Protein AF-A0AAW5ZDX8-F1 (afdb_monomer_lite)

InterPro domains:
  IPR010614 RAD3-like helicase, DEAD [PF06733] (11-79)
  IPR014013 Helicase superfamily 1/2, ATP-binding domain, DinG/Rad3-type [PS51193] (1-89)
  IPR027417 P-loop containing nucleoside triphosphate hydrolase [G3DSA:3.40.50.300] (1-88)
  IPR027417 P-loop containing nucleoside triphosphate hydrolase [SSF52540] (11-64)

Sequence (89 aa):
LGSDCPMYKDCFVVKARKKAMDADVVVVNHHLFLADMVVKESGFGELIPEADVMIFDEAHQLPDIASQYFGQSLSSRQLLDLAKDITIA

Secondary structure (DSSP, 8-state):
--TT-TTGGG-HHHHHHHHHHT-S-----HHHHHHHHHHHHTT---SS---S----TTGGGHHHHHHHHH-----HHHHHHHHHHHHH-

Structure (mmCIF, N/CA/C/O backbone):
data_AF-A0AAW5ZDX8-F1
#
_entry.id   AF-A0AAW5ZDX8-F1
#
loop_
_atom_site.group_PDB
_atom_site.id
_atom_site.type_symbol
_atom_site.label_atom_id
_atom_site.label_alt_id
_atom_site.label_comp_id
_atom_site.label_asym_id
_atom_site.label_entity_id
_atom_site.label_seq_id
_atom_site.pdbx_PDB_ins_code
_atom_site.Cartn_x
_atom_site.Cartn_y
_atom_site.Cartn_z
_atom_site.occupancy
_atom_site.B_iso_or_equiv
_atom_site.auth_seq_id
_atom_site.auth_comp_id
_atom_site.auth_asym_id
_atom_site.auth_atom_id
_atom_site.pdbx_PDB_model_num
ATOM 1 N N . LEU A 1 1 ? 5.351 15.542 1.607 1.00 52.97 1 LEU A N 1
ATOM 2 C CA . LEU A 1 1 ? 6.562 14.878 1.065 1.00 52.97 1 LEU A CA 1
ATOM 3 C C . LEU A 1 1 ? 6.601 15.172 -0.425 1.00 52.97 1 LEU A C 1
ATOM 5 O O . LEU A 1 1 ? 5.744 14.674 -1.136 1.00 52.97 1 LEU A O 1
ATOM 9 N N . GLY A 1 2 ? 7.476 16.070 -0.873 1.00 59.66 2 GLY A N 1
ATOM 10 C CA . GLY A 1 2 ? 7.384 16.650 -2.215 1.00 59.66 2 GLY A CA 1
ATOM 11 C C . GLY A 1 2 ? 8.739 17.054 -2.785 1.00 59.66 2 GLY A C 1
ATOM 12 O O . GLY A 1 2 ? 9.764 16.947 -2.108 1.00 59.66 2 GLY A O 1
ATOM 13 N N . SER A 1 3 ? 8.713 17.512 -4.034 1.00 61.41 3 SER A N 1
ATOM 14 C CA . SER A 1 3 ? 9.853 17.984 -4.832 1.00 61.41 3 SER A CA 1
ATOM 15 C C . SER A 1 3 ? 10.661 19.116 -4.189 1.00 61.41 3 SER A C 1
ATOM 17 O O . SER A 1 3 ? 11.811 19.313 -4.564 1.00 61.41 3 SER A O 1
ATOM 19 N N . ASP A 1 4 ? 10.103 19.802 -3.190 1.00 74.19 4 ASP A N 1
ATOM 20 C CA . ASP A 1 4 ? 10.771 20.879 -2.445 1.00 74.19 4 ASP A CA 1
ATOM 21 C C . ASP A 1 4 ? 11.738 20.362 -1.366 1.00 74.19 4 ASP A C 1
ATOM 23 O O . ASP A 1 4 ? 12.336 21.137 -0.620 1.00 74.19 4 ASP A O 1
ATOM 27 N N . CYS A 1 5 ? 11.906 19.040 -1.253 1.00 81.88 5 CYS A N 1
ATOM 28 C CA . CYS A 1 5 ? 12.887 18.453 -0.354 1.00 81.88 5 CYS A CA 1
ATOM 29 C C . CYS A 1 5 ? 14.318 18.698 -0.881 1.00 81.88 5 CYS A C 1
ATOM 31 O O . CYS A 1 5 ? 14.656 18.205 -1.960 1.00 81.88 5 CYS A O 1
ATOM 33 N N . PRO A 1 6 ? 15.215 19.344 -0.107 1.00 85.19 6 PRO A N 1
ATOM 34 C CA . PRO A 1 6 ? 16.598 19.593 -0.532 1.00 85.19 6 PRO A CA 1
ATOM 35 C C . PRO A 1 6 ? 17.374 18.312 -0.877 1.00 85.19 6 PRO A C 1
ATOM 37 O O . PRO A 1 6 ? 18.264 18.323 -1.721 1.00 85.19 6 PRO A O 1
ATOM 40 N N . MET A 1 7 ? 16.998 17.192 -0.251 1.00 87.88 7 MET A N 1
ATOM 41 C CA . MET A 1 7 ? 17.614 15.874 -0.432 1.00 87.88 7 MET A CA 1
ATOM 42 C C . MET A 1 7 ? 16.837 14.974 -1.403 1.00 87.88 7 MET A C 1
ATOM 44 O O . MET A 1 7 ? 17.068 13.767 -1.438 1.00 87.88 7 MET A O 1
ATOM 48 N N . TYR A 1 8 ? 15.913 15.522 -2.199 1.00 85.00 8 TYR A N 1
ATOM 49 C CA . TYR A 1 8 ? 15.055 14.735 -3.093 1.00 85.00 8 TYR A CA 1
ATOM 50 C C . TYR A 1 8 ? 15.859 13.832 -4.038 1.00 85.00 8 TYR A C 1
ATOM 52 O O . TYR A 1 8 ? 15.537 12.656 -4.204 1.00 85.00 8 TYR A O 1
ATOM 60 N N . LYS A 1 9 ? 16.952 14.361 -4.606 1.00 85.12 9 LYS A N 1
ATOM 61 C CA . LYS A 1 9 ? 17.831 13.618 -5.524 1.00 85.12 9 LYS A CA 1
ATOM 62 C C . LYS A 1 9 ? 18.515 12.422 -4.865 1.00 85.12 9 LYS A C 1
ATOM 64 O O . LYS A 1 9 ? 18.782 11.449 -5.561 1.00 85.12 9 LYS A O 1
ATOM 69 N N . ASP A 1 10 ? 18.756 12.473 -3.554 1.00 90.69 10 ASP A N 1
ATOM 70 C CA . ASP A 1 10 ? 19.443 11.423 -2.796 1.00 90.69 10 ASP A CA 1
ATOM 71 C C . ASP A 1 10 ? 18.536 10.594 -1.890 1.00 90.69 10 ASP A C 1
ATOM 73 O O . ASP A 1 10 ? 18.991 9.656 -1.238 1.00 90.69 10 ASP A O 1
ATOM 77 N N . CYS A 1 11 ? 17.234 10.862 -1.915 1.00 89.44 11 CYS A N 1
ATOM 78 C CA . CYS A 1 11 ? 16.260 10.118 -1.142 1.00 89.44 11 CYS A CA 1
ATOM 79 C C . CYS A 1 11 ? 16.124 8.678 -1.662 1.00 89.44 11 CYS A C 1
ATOM 81 O O . CYS A 1 11 ? 15.688 8.439 -2.791 1.00 89.44 11 CYS A O 1
ATOM 83 N N . PHE A 1 12 ? 16.438 7.703 -0.807 1.00 90.69 12 PHE A N 1
ATOM 84 C CA . PHE A 1 12 ? 16.303 6.279 -1.127 1.00 90.69 12 PHE A CA 1
ATOM 85 C C . PHE A 1 12 ? 14.876 5.891 -1.517 1.00 90.69 12 PHE A C 1
ATOM 87 O O . PHE A 1 12 ? 14.698 5.116 -2.451 1.00 90.69 12 PHE A O 1
ATOM 94 N N . VAL A 1 13 ? 13.865 6.471 -0.863 1.00 87.19 13 VAL A N 1
ATOM 95 C CA . VAL A 1 13 ? 12.450 6.190 -1.157 1.00 87.19 13 VAL A CA 1
ATOM 96 C C . VAL A 1 13 ? 12.079 6.675 -2.559 1.00 87.19 13 VAL A C 1
ATOM 98 O O . VAL A 1 13 ? 11.465 5.934 -3.321 1.00 87.19 13 VAL A O 1
ATOM 101 N N . VAL A 1 14 ? 12.510 7.882 -2.942 1.00 86.44 14 VAL A N 1
ATOM 102 C CA . VAL A 1 14 ? 12.274 8.429 -4.290 1.00 86.44 14 VAL A CA 1
ATOM 103 C C . VAL A 1 14 ? 12.982 7.584 -5.349 1.00 86.44 14 VAL A C 1
ATOM 105 O O . VAL A 1 14 ? 12.380 7.248 -6.368 1.00 86.44 14 VAL A O 1
ATOM 108 N N . LYS A 1 15 ? 14.240 7.195 -5.103 1.00 89.75 15 LYS A N 1
ATOM 109 C CA . LYS A 1 15 ? 15.004 6.324 -6.012 1.00 89.75 15 LYS A CA 1
ATOM 110 C C . LYS A 1 15 ? 14.342 4.951 -6.171 1.00 89.75 15 LYS A C 1
ATOM 112 O O . LYS A 1 15 ? 14.212 4.474 -7.295 1.00 89.75 15 LYS A O 1
ATOM 117 N N . ALA A 1 16 ? 13.900 4.336 -5.073 1.00 89.44 16 ALA A N 1
ATOM 118 C CA . ALA A 1 16 ? 13.212 3.048 -5.088 1.00 89.44 16 ALA A CA 1
ATOM 119 C C . ALA A 1 16 ? 11.875 3.127 -5.835 1.00 89.44 16 ALA A C 1
ATOM 121 O O . ALA A 1 16 ? 11.612 2.280 -6.683 1.00 89.44 16 ALA A O 1
ATOM 122 N N . ARG A 1 17 ? 11.082 4.180 -5.594 1.00 86.38 17 ARG A N 1
ATOM 123 C CA . ARG A 1 17 ? 9.822 4.417 -6.311 1.00 86.38 17 ARG A CA 1
ATOM 124 C C . ARG A 1 17 ? 10.059 4.584 -7.806 1.00 86.38 17 ARG A C 1
ATOM 126 O O . ARG A 1 17 ? 9.396 3.925 -8.590 1.00 86.38 17 ARG A O 1
ATOM 133 N N . LYS A 1 18 ? 11.047 5.394 -8.206 1.00 88.06 18 LYS A N 1
ATOM 134 C CA . LYS A 1 18 ? 11.402 5.551 -9.623 1.00 88.06 18 LYS A CA 1
ATOM 135 C C . LYS A 1 18 ? 11.784 4.211 -10.258 1.00 88.06 18 LYS A C 1
ATOM 137 O O . LYS A 1 18 ? 11.271 3.876 -11.313 1.00 88.06 18 LYS A O 1
ATOM 142 N N . LYS A 1 19 ? 12.618 3.416 -9.580 1.00 91.19 19 LYS A N 1
ATOM 143 C CA . LYS A 1 19 ? 12.987 2.075 -10.050 1.00 91.19 19 LYS A CA 1
ATOM 144 C C . LYS A 1 19 ? 11.776 1.140 -10.169 1.00 91.19 19 LYS A C 1
ATOM 146 O O . LYS A 1 19 ? 11.753 0.329 -11.080 1.00 91.19 19 LYS A O 1
ATOM 151 N N . ALA A 1 20 ? 10.807 1.238 -9.259 1.00 90.81 20 ALA A N 1
ATOM 152 C CA . ALA A 1 20 ? 9.578 0.452 -9.322 1.00 90.81 20 ALA A CA 1
ATOM 153 C C . ALA A 1 20 ? 8.673 0.875 -10.492 1.00 90.81 20 ALA A C 1
ATOM 155 O O . ALA A 1 20 ? 8.082 0.004 -11.111 1.00 90.81 20 ALA A O 1
ATOM 156 N N . MET A 1 21 ? 8.601 2.172 -10.826 1.00 88.88 21 MET A N 1
ATOM 157 C CA . MET A 1 21 ? 7.848 2.658 -11.998 1.00 88.88 21 MET A CA 1
ATOM 158 C C . MET A 1 21 ? 8.418 2.142 -13.325 1.00 88.88 21 MET A C 1
ATOM 160 O O . MET A 1 21 ? 7.666 1.931 -14.266 1.00 88.88 21 MET A O 1
ATOM 164 N N . ASP A 1 22 ? 9.738 1.955 -13.395 1.00 91.06 22 ASP A N 1
ATOM 165 C CA . ASP A 1 22 ? 10.439 1.505 -14.605 1.00 91.06 22 ASP A CA 1
ATOM 166 C C . ASP A 1 22 ? 10.555 -0.036 -14.697 1.00 91.06 22 ASP A C 1
ATOM 168 O O . ASP A 1 22 ? 11.220 -0.546 -15.598 1.00 91.06 22 ASP A O 1
ATOM 172 N N . ALA A 1 23 ? 9.996 -0.791 -13.744 1.00 92.88 23 ALA A N 1
ATOM 173 C CA . ALA A 1 23 ? 10.157 -2.243 -13.664 1.00 92.88 23 ALA A CA 1
ATOM 174 C C . ALA A 1 23 ? 8.981 -2.999 -14.299 1.00 92.88 23 ALA A C 1
ATOM 176 O O . ALA A 1 23 ? 7.826 -2.667 -14.055 1.00 92.88 23 ALA A O 1
ATOM 177 N N . ASP A 1 24 ? 9.276 -4.092 -15.013 1.00 93.62 24 ASP A N 1
ATOM 178 C CA . ASP A 1 24 ? 8.246 -4.979 -15.582 1.00 93.62 24 ASP A CA 1
ATOM 179 C C . ASP A 1 24 ? 7.496 -5.784 -14.507 1.00 93.62 24 ASP A C 1
ATOM 181 O O . ASP A 1 24 ? 6.343 -6.168 -14.683 1.00 93.62 24 ASP A O 1
ATOM 185 N N . VAL A 1 25 ? 8.168 -6.078 -13.388 1.00 93.69 25 VAL A N 1
ATOM 186 C CA . VAL A 1 25 ? 7.612 -6.832 -12.259 1.00 93.69 25 VAL A CA 1
ATOM 187 C C . VAL A 1 25 ? 8.003 -6.149 -10.958 1.00 93.69 25 VAL A C 1
ATOM 189 O O . VAL A 1 25 ? 9.187 -5.938 -10.678 1.00 93.69 25 VAL A O 1
ATOM 192 N N . VAL A 1 26 ? 7.003 -5.856 -10.128 1.00 93.81 26 VAL A N 1
ATOM 193 C CA . VAL A 1 26 ? 7.185 -5.265 -8.801 1.00 93.81 26 VAL A CA 1
ATOM 194 C C . VAL A 1 26 ? 6.617 -6.207 -7.751 1.00 93.81 26 VAL A C 1
ATOM 196 O O . VAL A 1 26 ? 5.462 -6.613 -7.820 1.00 93.81 26 VAL A O 1
ATOM 199 N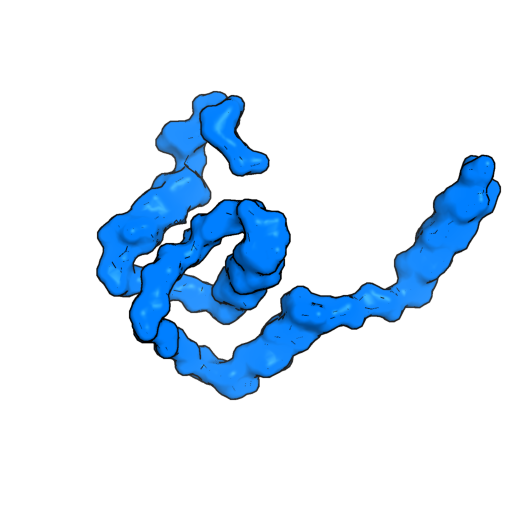 N . VAL A 1 27 ? 7.435 -6.535 -6.753 1.00 94.56 27 VAL A N 1
ATOM 200 C CA . VAL A 1 27 ? 7.013 -7.330 -5.597 1.00 94.56 27 VAL A CA 1
ATOM 201 C C . VAL A 1 27 ? 6.852 -6.399 -4.405 1.00 94.56 27 VAL A C 1
ATOM 203 O O . VAL A 1 27 ? 7.795 -5.713 -4.006 1.00 94.56 27 VAL A O 1
ATOM 206 N N . VAL A 1 28 ? 5.655 -6.392 -3.831 1.00 93.25 28 VAL A N 1
ATOM 207 C CA . VAL A 1 28 ? 5.316 -5.636 -2.623 1.00 93.25 28 VAL A CA 1
ATOM 208 C C . VAL A 1 28 ? 4.695 -6.562 -1.590 1.00 93.25 28 VAL A C 1
ATOM 210 O O . VAL A 1 28 ? 4.232 -7.653 -1.904 1.00 93.25 28 VAL A O 1
ATOM 213 N N . ASN A 1 29 ? 4.663 -6.111 -0.342 1.00 93.94 29 ASN A N 1
ATOM 214 C CA . ASN A 1 29 ? 3.895 -6.786 0.693 1.00 93.94 29 ASN A CA 1
ATOM 215 C C . ASN A 1 29 ? 2.422 -6.319 0.673 1.00 93.94 29 ASN A C 1
ATOM 217 O O . ASN A 1 29 ? 2.150 -5.156 0.362 1.00 93.94 29 ASN A O 1
ATOM 221 N N . HIS A 1 30 ? 1.494 -7.193 1.079 1.00 94.75 30 HIS A N 1
ATOM 222 C CA . HIS A 1 30 ? 0.057 -6.911 1.220 1.00 94.75 30 HIS A CA 1
ATOM 223 C C . HIS A 1 30 ? -0.261 -5.628 1.999 1.00 94.75 30 HIS A C 1
ATOM 225 O O . HIS A 1 30 ? -1.150 -4.878 1.604 1.00 94.75 30 HIS A O 1
ATOM 231 N N . HIS A 1 31 ? 0.487 -5.332 3.064 1.00 93.75 31 HIS A N 1
ATOM 232 C CA . HIS A 1 31 ? 0.318 -4.109 3.851 1.00 93.75 31 HIS A CA 1
ATOM 233 C C . HIS A 1 31 ? 0.545 -2.842 3.013 1.00 93.75 31 HIS A C 1
ATOM 235 O O . HIS A 1 31 ? -0.227 -1.890 3.104 1.00 93.75 31 HIS A O 1
ATOM 241 N N . LEU A 1 32 ? 1.591 -2.828 2.177 1.00 91.81 32 LEU A N 1
ATOM 242 C CA . LEU A 1 32 ? 1.892 -1.679 1.319 1.00 91.81 32 LEU A CA 1
ATOM 243 C C . LEU A 1 32 ? 0.866 -1.550 0.190 1.00 91.81 32 LEU A C 1
ATOM 245 O O . LEU A 1 32 ? 0.464 -0.438 -0.130 1.00 91.81 32 LEU A O 1
ATOM 249 N N . PHE A 1 33 ? 0.425 -2.678 -0.369 1.00 92.19 33 PHE A N 1
ATOM 250 C CA . PHE A 1 33 ? -0.627 -2.711 -1.381 1.00 92.19 33 PHE A CA 1
ATOM 251 C C . PHE A 1 33 ? -1.938 -2.098 -0.870 1.00 92.19 33 PHE A C 1
ATOM 253 O O . PHE A 1 33 ? -2.478 -1.184 -1.486 1.00 92.19 33 PHE A O 1
ATOM 260 N N . LEU A 1 34 ? -2.415 -2.535 0.298 1.00 92.19 34 LEU A N 1
ATOM 261 C CA . LEU A 1 34 ? -3.660 -2.030 0.882 1.00 92.19 34 LEU A CA 1
ATOM 262 C C . LEU A 1 34 ? -3.536 -0.566 1.329 1.00 92.19 34 LEU A C 1
ATOM 264 O O . LEU A 1 34 ? -4.469 0.212 1.142 1.00 92.19 34 LEU A O 1
ATOM 268 N N . ALA A 1 35 ? -2.374 -0.162 1.855 1.00 89.81 35 ALA A N 1
ATOM 269 C CA . ALA A 1 35 ? -2.100 1.239 2.166 1.00 89.81 35 ALA A CA 1
ATOM 270 C C . ALA A 1 35 ? -2.158 2.131 0.913 1.00 89.81 35 ALA A C 1
ATOM 272 O O . ALA A 1 35 ? -2.762 3.201 0.956 1.00 89.81 35 ALA A O 1
ATOM 273 N N . ASP A 1 36 ? -1.555 1.689 -0.197 1.00 88.38 36 ASP A N 1
ATOM 274 C CA . ASP A 1 36 ? -1.588 2.407 -1.477 1.00 88.38 36 ASP A CA 1
ATOM 275 C C . ASP A 1 36 ? -3.023 2.555 -1.998 1.00 88.38 36 ASP A C 1
ATOM 277 O O . ASP A 1 36 ? -3.406 3.647 -2.412 1.00 88.38 36 ASP A O 1
ATOM 281 N N . MET A 1 37 ? -3.850 1.510 -1.890 1.00 87.62 37 MET A N 1
ATOM 282 C CA . MET A 1 37 ? -5.265 1.577 -2.276 1.00 87.62 37 MET A CA 1
ATOM 283 C C . MET A 1 37 ? -6.051 2.624 -1.474 1.00 87.62 37 MET A C 1
ATOM 285 O O . MET A 1 37 ? -6.760 3.435 -2.068 1.00 87.62 37 MET A O 1
ATOM 289 N N . VAL A 1 38 ? -5.896 2.657 -0.145 1.00 85.44 38 VAL A N 1
ATOM 290 C CA . VAL A 1 38 ? -6.569 3.654 0.715 1.00 85.44 38 VAL A CA 1
ATOM 291 C C . VAL A 1 38 ? -6.107 5.077 0.379 1.00 85.44 38 VAL A C 1
ATOM 293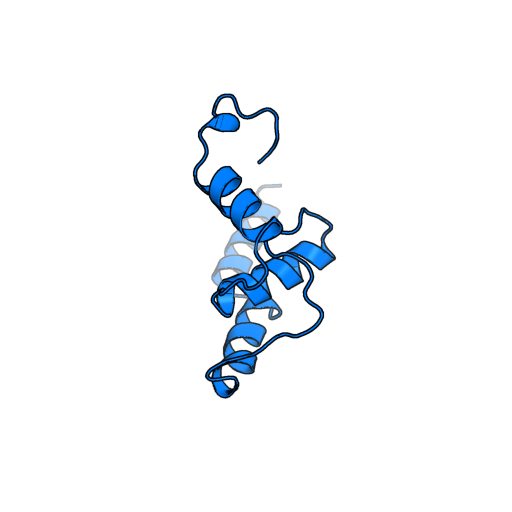 O O . VAL A 1 38 ? -6.903 6.014 0.344 1.00 85.44 38 VAL A O 1
ATOM 296 N N . VAL A 1 39 ? -4.814 5.262 0.095 1.00 82.50 39 VAL A N 1
ATOM 297 C CA . VAL A 1 39 ? -4.264 6.576 -0.269 1.00 82.50 39 VAL A CA 1
ATOM 298 C C . VAL A 1 39 ? -4.722 7.014 -1.665 1.00 82.50 39 VAL A C 1
ATOM 300 O O . VAL A 1 39 ? -5.004 8.202 -1.853 1.00 82.50 39 VAL A O 1
ATOM 303 N N . LYS A 1 40 ? -4.868 6.090 -2.623 1.00 77.19 40 LYS A N 1
ATOM 304 C CA . LYS A 1 40 ? -5.401 6.376 -3.967 1.00 77.19 40 LYS A CA 1
ATOM 305 C C . LYS A 1 40 ? -6.812 6.963 -3.917 1.00 77.19 40 LYS A C 1
ATOM 307 O O . LYS A 1 40 ? -7.073 7.927 -4.633 1.00 77.19 40 LYS A O 1
ATOM 312 N N . GLU A 1 41 ? -7.675 6.499 -3.011 1.00 67.94 41 GLU A N 1
ATOM 313 C CA . GLU A 1 41 ? -9.005 7.104 -2.805 1.00 67.94 41 GLU A CA 1
ATOM 314 C C . GLU A 1 41 ? -8.935 8.572 -2.344 1.00 67.94 41 GLU A C 1
ATOM 316 O O . GLU A 1 41 ? -9.799 9.378 -2.685 1.00 67.94 41 GLU A O 1
ATOM 321 N N . SER A 1 42 ? -7.879 8.949 -1.615 1.00 63.97 42 SER A N 1
ATOM 322 C CA . SER A 1 42 ? -7.649 10.328 -1.156 1.00 63.97 42 SER A CA 1
ATOM 323 C C . SER A 1 42 ? -6.934 11.228 -2.181 1.00 63.97 42 SER A C 1
ATOM 325 O O . SER A 1 42 ? -6.750 12.421 -1.931 1.00 63.97 42 SER A O 1
ATOM 327 N N . GLY A 1 43 ? -6.518 10.676 -3.331 1.00 58.41 43 GLY A N 1
ATOM 328 C CA . GLY A 1 43 ? -5.842 11.401 -4.415 1.00 58.41 43 GLY A CA 1
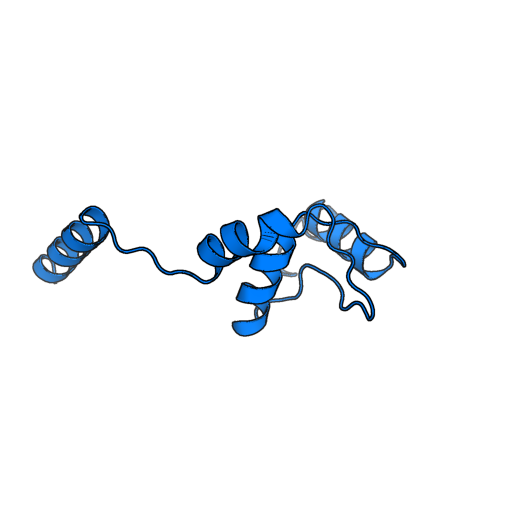ATOM 329 C C . GLY A 1 43 ? -4.369 11.747 -4.154 1.00 58.41 43 GLY A C 1
ATOM 330 O O . GLY A 1 43 ? -3.774 12.523 -4.904 1.00 58.41 43 GLY A O 1
ATOM 331 N N . PHE A 1 44 ? -3.755 11.196 -3.102 1.00 56.09 44 PHE A N 1
ATOM 332 C CA . PHE A 1 44 ? -2.430 11.609 -2.626 1.00 56.09 44 PHE A CA 1
ATOM 333 C C . PHE A 1 44 ? -1.291 10.679 -3.079 1.00 56.09 44 PHE A C 1
ATOM 335 O O . PHE A 1 44 ? -0.587 10.098 -2.265 1.00 56.09 44 PHE A O 1
ATOM 342 N N . GLY A 1 45 ? -1.042 10.614 -4.389 1.00 62.19 45 GLY A N 1
ATOM 343 C CA . GLY A 1 45 ? 0.185 10.056 -4.975 1.00 62.19 45 GLY A CA 1
ATOM 344 C C . GLY A 1 45 ? 0.323 8.526 -4.942 1.00 62.19 45 GLY A C 1
ATOM 345 O O . GLY A 1 45 ? 0.236 7.888 -3.904 1.00 62.19 45 GLY A O 1
ATOM 346 N N . GLU A 1 46 ? 0.638 7.940 -6.096 1.00 65.81 46 GLU A N 1
ATOM 347 C CA . GLU A 1 46 ? 0.748 6.482 -6.255 1.00 65.81 46 GLU A CA 1
ATOM 348 C C . GLU A 1 46 ? 2.100 5.934 -5.787 1.00 65.81 46 GLU A C 1
ATOM 350 O O . GLU A 1 46 ? 3.143 6.258 -6.364 1.00 65.81 46 GLU A O 1
ATOM 355 N N . LEU A 1 47 ? 2.124 5.087 -4.764 1.00 72.56 47 LEU A N 1
ATOM 356 C CA . LEU A 1 47 ? 3.346 4.403 -4.331 1.00 72.56 47 LEU A CA 1
ATOM 357 C C . LEU A 1 47 ? 3.687 3.224 -5.245 1.00 72.56 47 LEU A C 1
ATOM 359 O O . LEU A 1 47 ? 4.871 2.967 -5.475 1.00 72.56 47 LEU A O 1
ATOM 363 N N . ILE A 1 48 ? 2.665 2.535 -5.755 1.00 84.00 48 ILE A N 1
ATOM 364 C CA . ILE A 1 48 ? 2.786 1.313 -6.558 1.00 84.00 48 ILE A CA 1
ATOM 365 C C . ILE A 1 48 ? 2.267 1.587 -7.979 1.00 84.00 48 ILE A C 1
ATOM 367 O O . ILE A 1 48 ? 1.194 2.187 -8.107 1.00 84.00 48 ILE A O 1
ATOM 371 N N . PRO A 1 49 ? 3.002 1.164 -9.032 1.00 85.06 49 PRO A N 1
ATOM 372 C CA . PRO A 1 49 ? 2.571 1.379 -10.411 1.00 85.06 49 PRO A CA 1
ATOM 373 C C . PRO A 1 49 ? 1.283 0.604 -10.697 1.00 85.06 49 PRO A C 1
ATOM 375 O O . PRO A 1 49 ? 1.034 -0.443 -10.094 1.00 85.06 49 PRO A O 1
ATOM 378 N N . GLU A 1 50 ? 0.468 1.108 -11.620 1.00 84.94 50 GLU A N 1
ATOM 379 C CA . GLU A 1 50 ? -0.647 0.325 -12.149 1.00 84.94 50 GLU A CA 1
ATOM 380 C C . GLU A 1 50 ? -0.116 -0.924 -12.864 1.00 84.94 50 GLU A C 1
ATOM 382 O O . GLU A 1 50 ? 0.904 -0.883 -13.552 1.00 84.94 50 GLU A O 1
ATOM 387 N N . ALA A 1 51 ? -0.804 -2.047 -12.670 1.00 88.25 51 ALA A N 1
ATOM 388 C CA . ALA A 1 51 ? -0.444 -3.328 -13.255 1.00 88.25 51 ALA A CA 1
ATOM 389 C C . ALA A 1 51 ? -1.698 -4.008 -13.806 1.00 88.25 51 ALA A C 1
ATOM 391 O O . ALA A 1 51 ? -2.727 -4.053 -13.131 1.00 88.25 51 ALA A O 1
ATOM 392 N N . ASP A 1 52 ? -1.587 -4.585 -15.003 1.00 91.38 52 ASP A N 1
ATOM 393 C CA . ASP A 1 52 ? -2.682 -5.322 -15.646 1.00 91.38 52 ASP A CA 1
ATOM 394 C C . ASP A 1 52 ? -3.010 -6.633 -14.917 1.00 91.38 52 ASP A C 1
ATOM 396 O O . ASP A 1 52 ? -4.137 -7.128 -14.960 1.00 91.38 52 ASP A O 1
ATOM 400 N N . VAL A 1 53 ? -2.006 -7.218 -14.256 1.00 94.38 53 VAL A N 1
ATOM 401 C CA . VAL A 1 53 ? -2.110 -8.492 -13.545 1.00 94.38 53 VAL A CA 1
ATOM 402 C C . VAL A 1 53 ? -1.504 -8.350 -12.158 1.00 94.38 53 VAL A C 1
ATOM 404 O O . VAL A 1 53 ? -0.357 -7.935 -12.004 1.00 94.38 53 VAL A O 1
ATOM 407 N N . MET A 1 54 ? -2.267 -8.758 -11.146 1.00 93.56 54 MET A N 1
ATOM 408 C CA . MET A 1 54 ? -1.814 -8.831 -9.760 1.00 93.56 54 MET A CA 1
ATOM 409 C C . MET A 1 54 ? -1.843 -10.282 -9.289 1.00 93.56 54 MET A C 1
ATOM 411 O O . MET A 1 54 ? -2.841 -10.982 -9.465 1.00 93.56 54 MET A O 1
ATOM 415 N N . ILE A 1 55 ? -0.742 -10.729 -8.686 1.00 96.12 55 ILE A N 1
ATOM 416 C CA . ILE A 1 55 ? -0.611 -12.068 -8.110 1.00 96.12 55 ILE A CA 1
ATOM 417 C C . ILE A 1 55 ? -0.505 -11.909 -6.598 1.00 96.12 55 ILE A C 1
ATOM 419 O O . ILE A 1 55 ? 0.420 -11.267 -6.103 1.00 96.12 55 ILE A O 1
ATOM 423 N N . PHE A 1 56 ? -1.449 -12.507 -5.877 1.00 96.06 56 PHE A N 1
ATOM 424 C CA . PHE A 1 56 ? -1.445 -12.544 -4.420 1.00 96.06 56 PHE A CA 1
ATOM 425 C C . PHE A 1 56 ? -0.949 -13.906 -3.956 1.00 96.06 56 PHE A C 1
ATOM 427 O O . PHE A 1 56 ? -1.627 -14.917 -4.150 1.00 96.06 56 PHE A O 1
ATOM 434 N N . ASP A 1 57 ? 0.234 -13.918 -3.352 1.00 96.50 57 ASP A N 1
ATOM 435 C CA . ASP A 1 57 ? 0.729 -15.089 -2.639 1.00 96.50 57 ASP A CA 1
ATOM 436 C C . ASP A 1 57 ? 0.061 -15.174 -1.264 1.00 96.50 57 ASP A C 1
ATOM 438 O O . ASP A 1 57 ? -0.251 -14.149 -0.665 1.00 96.50 57 ASP A O 1
ATOM 442 N N . GLU A 1 58 ? -0.202 -16.381 -0.770 1.00 95.44 58 GLU A N 1
ATOM 443 C CA . GLU A 1 58 ? -0.888 -16.593 0.515 1.00 95.44 58 GLU A CA 1
ATOM 444 C C . GLU A 1 58 ? -2.168 -15.749 0.687 1.00 95.44 58 GLU A C 1
ATOM 446 O O . GLU A 1 58 ? -2.469 -15.222 1.761 1.00 95.44 58 GLU A O 1
ATOM 451 N N . ALA A 1 59 ? -2.958 -15.640 -0.388 1.00 95.69 59 ALA A N 1
ATOM 452 C CA . ALA A 1 59 ? -4.124 -14.756 -0.486 1.00 95.69 59 ALA A CA 1
ATOM 453 C C . ALA A 1 59 ? -5.166 -14.937 0.637 1.00 95.69 59 ALA A C 1
ATOM 455 O O . ALA A 1 59 ? -5.980 -14.048 0.880 1.00 95.69 59 ALA A O 1
ATOM 456 N N . HIS A 1 60 ? -5.127 -16.064 1.352 1.00 96.50 60 HIS A N 1
ATOM 457 C CA . HIS A 1 60 ? -5.948 -16.311 2.532 1.00 96.50 60 HIS A CA 1
ATOM 458 C C . HIS A 1 60 ? -5.721 -15.285 3.662 1.00 96.50 60 HIS A C 1
ATOM 460 O O . HIS A 1 60 ? -6.626 -15.076 4.462 1.00 96.50 60 HIS A O 1
ATOM 466 N N . GLN A 1 61 ? -4.560 -14.622 3.719 1.00 95.12 61 GLN A N 1
ATOM 467 C CA . GLN A 1 61 ? -4.260 -13.575 4.707 1.00 95.12 61 GLN A CA 1
ATOM 468 C C . GLN A 1 61 ? -4.850 -12.204 4.344 1.00 95.12 61 GLN A C 1
ATOM 470 O O . GLN A 1 61 ? -4.984 -11.329 5.201 1.00 95.12 61 GLN A O 1
ATOM 475 N N . LEU A 1 62 ? -5.192 -11.989 3.071 1.00 94.12 62 LEU A N 1
ATOM 476 C CA . LEU A 1 62 ? -5.584 -10.681 2.549 1.00 94.12 62 LEU A CA 1
ATOM 477 C C . LEU A 1 62 ? -6.824 -10.079 3.244 1.00 94.12 62 LEU A C 1
ATOM 479 O O . LEU A 1 62 ? -6.772 -8.890 3.563 1.00 94.12 62 LEU A O 1
ATOM 483 N N . PRO A 1 63 ? -7.909 -10.833 3.532 1.00 94.75 63 PRO A N 1
ATOM 484 C CA . PRO A 1 63 ? -9.106 -10.277 4.173 1.00 94.75 63 PRO A CA 1
ATOM 485 C C . PRO A 1 63 ? -8.853 -9.713 5.576 1.00 94.75 63 PRO A C 1
ATOM 487 O O . PRO A 1 63 ? -9.392 -8.660 5.932 1.00 94.75 63 PRO A O 1
ATOM 490 N N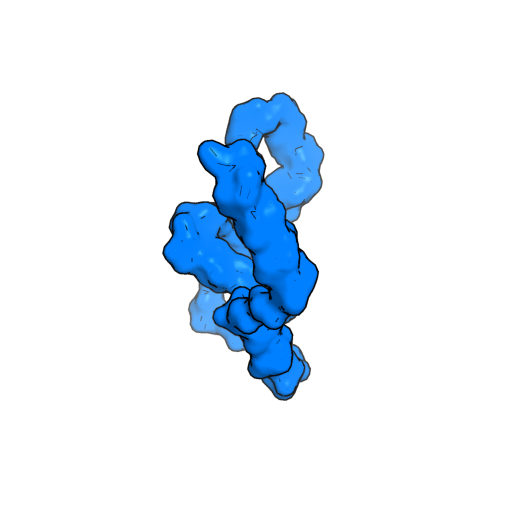 . ASP A 1 64 ? -8.009 -10.382 6.361 1.00 94.69 64 ASP A N 1
ATOM 491 C CA . ASP A 1 64 ? -7.680 -9.957 7.722 1.00 94.69 64 ASP A CA 1
ATOM 492 C C . ASP A 1 64 ? -6.880 -8.653 7.703 1.00 94.69 64 ASP A C 1
ATOM 494 O O . ASP A 1 64 ? -7.181 -7.720 8.452 1.00 94.69 64 ASP A O 1
ATOM 498 N N . ILE A 1 65 ? -5.897 -8.552 6.801 1.00 93.69 65 ILE A N 1
ATOM 499 C CA . ILE A 1 65 ? -5.096 -7.333 6.634 1.00 93.69 65 ILE A CA 1
ATOM 500 C C . ILE A 1 65 ? -5.976 -6.204 6.079 1.00 93.69 65 ILE A C 1
ATOM 502 O O . ILE A 1 65 ? -5.938 -5.088 6.595 1.00 93.69 65 ILE A O 1
ATOM 506 N N . ALA A 1 66 ? -6.822 -6.477 5.083 1.00 93.38 66 ALA A N 1
ATOM 507 C CA . ALA A 1 66 ? -7.736 -5.487 4.511 1.00 93.38 66 ALA A CA 1
ATOM 508 C C . ALA A 1 66 ? -8.674 -4.898 5.573 1.00 93.38 66 ALA A C 1
ATOM 510 O O . ALA A 1 66 ? -8.864 -3.683 5.622 1.00 93.38 66 ALA A O 1
ATOM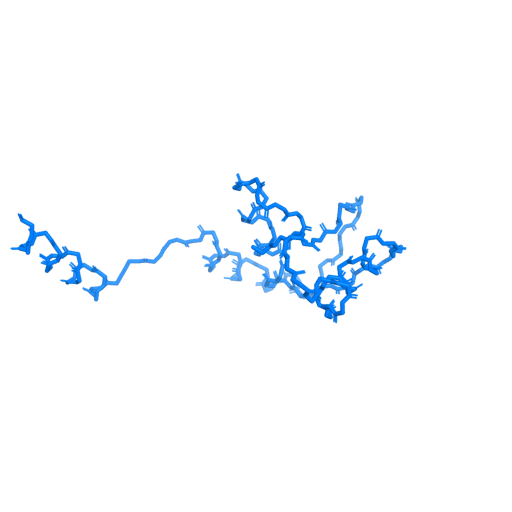 511 N N . SER A 1 67 ? -9.188 -5.735 6.477 1.00 93.31 67 SER A N 1
ATOM 512 C CA . SER A 1 67 ? -10.049 -5.293 7.581 1.00 93.31 67 SER A CA 1
ATOM 513 C C . SER A 1 67 ? -9.359 -4.295 8.517 1.00 93.31 67 SER A C 1
ATOM 515 O O . SER A 1 67 ? -10.028 -3.444 9.096 1.00 93.31 67 SER A O 1
ATOM 517 N N . GLN A 1 68 ? -8.030 -4.349 8.646 1.00 90.44 68 GLN A N 1
ATOM 518 C CA . GLN A 1 68 ? -7.262 -3.382 9.440 1.00 90.44 68 GLN A CA 1
ATOM 519 C C . GLN A 1 68 ? -7.077 -2.033 8.732 1.00 90.44 68 GLN A C 1
ATOM 521 O O . GLN A 1 68 ? -7.026 -1.009 9.407 1.00 90.44 68 GLN A O 1
ATOM 526 N N . TYR A 1 69 ? -6.968 -2.021 7.399 1.00 90.00 69 TYR A N 1
ATOM 527 C CA . TYR A 1 69 ? -6.755 -0.794 6.617 1.00 90.00 69 TYR A CA 1
ATOM 528 C C . TYR A 1 69 ? -8.055 -0.066 6.272 1.00 90.00 69 TYR A C 1
ATOM 530 O O . TYR A 1 69 ? -8.109 1.158 6.357 1.00 90.00 69 TYR A O 1
ATOM 538 N N . PHE A 1 70 ? -9.093 -0.808 5.887 1.00 89.25 70 PHE A N 1
ATOM 539 C CA . PHE A 1 70 ? -10.396 -0.242 5.526 1.00 89.25 70 PHE A CA 1
ATOM 540 C C . PHE A 1 70 ? -11.353 -0.143 6.720 1.00 89.25 70 PHE A C 1
ATOM 542 O O . PHE A 1 70 ? -12.349 0.578 6.665 1.00 89.25 70 PHE A O 1
ATOM 549 N N . GLY A 1 71 ? -11.075 -0.873 7.802 1.00 89.25 71 GLY A N 1
ATOM 550 C CA . GLY A 1 71 ? -11.852 -0.801 9.030 1.00 89.25 71 GLY A CA 1
ATOM 551 C C . GLY A 1 71 ? -11.530 0.448 9.845 1.00 89.25 71 GLY A C 1
ATOM 552 O O . GLY A 1 71 ? -10.408 0.946 9.863 1.00 89.25 71 GLY A O 1
ATOM 553 N N . GLN A 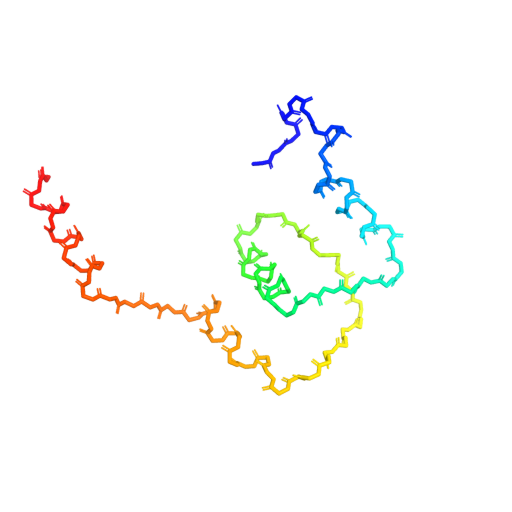1 72 ? -12.524 0.935 10.583 1.00 88.62 72 GLN A N 1
ATOM 554 C CA . GLN A 1 72 ? -12.325 1.967 11.595 1.00 88.62 72 GLN A CA 1
ATOM 555 C C . GLN A 1 72 ? -12.337 1.329 12.980 1.00 88.62 72 GLN A C 1
ATOM 557 O O . GLN A 1 72 ? -13.116 0.416 13.253 1.00 88.62 72 GLN A O 1
ATOM 562 N N . SER A 1 73 ? -11.486 1.830 13.873 1.00 90.31 73 SER A N 1
ATOM 563 C CA . SER A 1 73 ? -11.484 1.430 15.277 1.00 90.31 73 SER A CA 1
ATOM 564 C C . SER A 1 73 ? -11.810 2.626 16.163 1.00 90.31 73 SER A C 1
ATOM 566 O O . SER A 1 73 ? -11.317 3.735 15.951 1.00 90.31 73 SER A O 1
ATOM 568 N N . LEU A 1 74 ? -12.658 2.385 17.160 1.00 93.62 74 LEU A N 1
ATOM 569 C CA . LEU A 1 74 ? -12.997 3.348 18.194 1.00 93.62 74 LEU A CA 1
ATOM 570 C C . LEU A 1 74 ? -12.672 2.731 19.549 1.00 93.62 74 LEU A C 1
ATOM 572 O O . LEU A 1 74 ? -13.187 1.673 19.909 1.00 93.62 74 LEU A O 1
ATOM 576 N N . SER A 1 75 ? -11.812 3.401 20.301 1.00 96.38 75 SER A N 1
ATOM 577 C CA . SER A 1 75 ? -11.394 2.991 21.637 1.00 96.38 75 SER A CA 1
ATOM 578 C C . SER A 1 75 ? -11.911 3.957 22.697 1.00 96.38 75 SER A C 1
ATOM 580 O O . SER A 1 75 ? -12.071 5.156 22.453 1.00 96.38 75 SER A O 1
ATOM 582 N N . SER A 1 76 ? -12.087 3.462 23.924 1.00 97.50 76 SER A N 1
ATOM 583 C CA . SER A 1 76 ? -12.468 4.301 25.068 1.00 97.50 76 SER A CA 1
ATOM 584 C C . SER A 1 76 ? -11.486 5.452 25.301 1.00 97.50 76 SER A C 1
ATOM 586 O O . SER A 1 76 ? -11.887 6.519 25.753 1.00 97.50 76 SER A O 1
ATOM 588 N N . ARG A 1 77 ? -10.202 5.264 24.962 1.00 97.19 77 ARG A N 1
ATOM 589 C CA . ARG A 1 77 ? -9.181 6.312 25.063 1.00 97.19 77 ARG A CA 1
ATOM 590 C C . ARG A 1 77 ? -9.465 7.479 24.120 1.00 97.19 77 ARG A C 1
ATOM 592 O O . ARG A 1 77 ? -9.481 8.611 24.581 1.00 97.19 77 ARG A O 1
ATOM 599 N N . GLN A 1 78 ? -9.758 7.202 22.847 1.00 96.19 78 GLN A N 1
ATOM 600 C CA . GLN A 1 78 ? -10.111 8.242 21.870 1.00 96.19 78 GLN A CA 1
ATOM 601 C C . GLN A 1 78 ? -11.356 9.027 22.302 1.00 96.19 78 GLN A C 1
ATOM 603 O O . GLN A 1 78 ? -11.392 10.243 22.153 1.00 96.19 78 GLN A O 1
ATOM 608 N N . LEU A 1 79 ? -12.351 8.352 22.889 1.00 96.31 79 LEU A N 1
ATOM 609 C CA . LEU A 1 79 ? -13.546 9.016 23.422 1.00 96.31 79 LEU A CA 1
ATOM 610 C C . LEU A 1 79 ? -13.232 9.930 24.615 1.00 96.31 79 LEU A C 1
ATOM 612 O O . LEU A 1 79 ? -13.770 11.030 24.706 1.00 96.31 79 LEU A O 1
ATOM 616 N N . LEU A 1 80 ? -12.360 9.488 25.524 1.00 96.50 80 LEU A N 1
ATOM 617 C CA . LEU A 1 80 ? -11.932 10.291 26.671 1.00 96.50 80 LEU A CA 1
ATOM 618 C C . LEU A 1 80 ? -11.109 11.510 26.248 1.00 96.50 80 LEU A C 1
ATOM 620 O O . LEU A 1 80 ? -11.269 12.577 26.836 1.00 96.50 80 LEU A O 1
ATOM 624 N N . ASP A 1 81 ? -10.237 11.353 25.254 1.00 95.25 81 ASP A N 1
ATOM 625 C CA . ASP A 1 81 ? -9.439 12.455 24.719 1.00 95.25 81 ASP A CA 1
ATOM 626 C C . ASP A 1 81 ? -10.351 13.484 24.026 1.00 95.25 81 ASP A C 1
ATOM 628 O O . ASP A 1 81 ? -10.293 14.665 24.363 1.00 95.25 81 ASP A O 1
ATOM 632 N N . LEU A 1 82 ? -11.314 13.034 23.211 1.00 95.50 82 LEU A N 1
ATOM 633 C CA . LEU A 1 82 ? -12.324 13.910 22.604 1.00 95.50 82 LEU A CA 1
ATOM 634 C C . LEU A 1 82 ? -13.155 14.678 23.649 1.00 95.50 82 LEU A C 1
ATOM 636 O O . LEU A 1 82 ? -13.409 15.870 23.490 1.00 95.50 82 LEU A O 1
ATOM 640 N N . ALA A 1 83 ? -13.576 14.018 24.733 1.00 95.88 83 ALA A N 1
ATOM 641 C CA . ALA A 1 83 ? -14.342 14.667 25.798 1.00 95.88 83 ALA A CA 1
ATOM 642 C C . ALA A 1 83 ? -13.542 15.783 26.495 1.00 95.88 83 ALA A C 1
ATOM 644 O O . ALA A 1 83 ? -14.105 16.825 26.845 1.00 95.88 83 ALA A O 1
ATOM 645 N N . LYS A 1 84 ? -12.229 15.591 26.678 1.00 94.75 84 LYS A N 1
ATOM 646 C CA . LYS A 1 84 ? -11.349 16.629 27.232 1.00 94.75 84 LYS A CA 1
ATOM 647 C C . LYS A 1 84 ? -11.237 17.817 26.288 1.00 94.75 84 LYS A C 1
ATOM 649 O O . LYS A 1 84 ? -11.409 18.940 26.749 1.00 94.75 84 LYS A O 1
ATOM 654 N N . ASP A 1 85 ? -11.013 17.571 25.000 1.00 93.81 85 ASP A N 1
ATOM 655 C CA . ASP A 1 85 ? -10.860 18.634 24.001 1.00 93.81 85 ASP A CA 1
ATOM 656 C C . ASP A 1 85 ? -12.106 19.532 23.934 1.00 93.81 85 ASP A C 1
ATOM 658 O O . ASP A 1 85 ? -11.984 20.754 23.894 1.00 93.81 85 ASP A O 1
ATOM 662 N N . ILE A 1 86 ? -13.306 18.945 24.023 1.00 94.69 86 ILE A N 1
ATOM 663 C CA . ILE A 1 86 ? -14.579 19.691 24.027 1.00 94.69 86 ILE A CA 1
ATOM 664 C C . ILE A 1 86 ? -14.767 20.522 25.306 1.00 94.69 86 ILE A C 1
ATOM 666 O O . ILE A 1 86 ? -15.414 21.559 25.261 1.00 94.69 86 ILE A O 1
ATOM 670 N N . THR A 1 87 ? -14.220 20.090 26.446 1.00 87.88 87 THR A N 1
ATOM 671 C CA . THR A 1 87 ? -14.372 20.810 27.728 1.00 87.88 87 THR A CA 1
ATOM 672 C C . THR A 1 87 ? -13.385 21.978 27.862 1.00 87.88 87 THR A C 1
ATOM 674 O O . THR A 1 87 ? -13.568 22.849 28.710 1.00 87.88 87 THR A O 1
ATOM 677 N N . ILE A 1 88 ? -12.309 21.975 27.067 1.00 72.94 88 ILE A N 1
ATOM 678 C CA . ILE A 1 88 ? -11.267 23.014 27.060 1.00 72.94 88 ILE A CA 1
ATOM 679 C C . ILE A 1 88 ? -11.606 24.151 26.068 1.00 72.94 88 ILE A C 1
ATOM 681 O O . ILE A 1 88 ? -11.011 25.226 26.163 1.00 72.94 88 ILE A O 1
ATOM 685 N N . ALA A 1 89 ? -12.564 23.937 25.157 1.00 54.66 89 ALA A N 1
ATOM 686 C CA . ALA A 1 89 ? -13.119 24.940 24.240 1.00 54.66 89 ALA A CA 1
ATOM 687 C C . ALA A 1 89 ? -14.290 25.718 24.867 1.00 54.66 89 ALA A C 1
ATOM 689 O O . ALA A 1 89 ? -14.404 26.928 24.563 1.00 54.66 89 ALA A O 1
#

pLDDT: mean 87.25, std 10.96, range [52.97, 97.5]

Radius of gyration: 18.25 Å; chains: 1; bounding box: 34×42×43 Å

Organism: Escherichia coli (NCBI:txid562)

Foldseek 3Di:
DDPPDPCCVVDPLNVVQVVQQVDPDDDDDLLVVLVQVLVVVVVNDHSHDDDPDDDDDPCVCNVVSNCVSVPDDDDPVVVVVVVVVVVVD